Protein AF-X1GE96-F1 (afdb_monomer_lite)

Foldseek 3Di:
DCDWQVCVVVVLVCLVCVLVVLLVVLLVVVQVVVCVVPVNDGDDPCCCPPVSNSASVSSQVVVLVVCVVVVDADPPDRHQPDPQSVLVSNLSRVCRPPCSCLVVCVVVVPPPRDNSLLSCCVRPVVVCCVPPPDPVNVVVLQVVLVVQQVVPQVPDWDFGATSNRDTDTTSSSVSD

pLDDT: mean 88.82, std 7.85, range [54.81, 95.81]

Sequence (176 aa):
RKANYARKGIYFQAFTSLSTGLERIGKLCLILDYTLKNDGNYPDNDYLKNEIGHDLEILYQKALELKNEYQFHFKFLQDLNSGIYKKILNILSRFGKGDRYSNIDLIVNKRDYDDPIKIWYEEVDLYFYNNLVTKRKKDKIKADAQIIGELLEPHIHVRHTSEDEAGITDAENASL

Radius of gyration: 21.25 Å; chains: 1; bounding box: 53×39×59 Å

Organism: NCBI:txid412755

Structure (mmCIF, N/CA/C/O backbone):
data_AF-X1GE96-F1
#
_entry.id   AF-X1GE96-F1
#
loop_
_atom_site.group_PDB
_atom_site.id
_atom_site.type_symbol
_atom_site.label_atom_id
_atom_site.label_alt_id
_atom_site.label_comp_id
_atom_site.label_asym_id
_atom_site.label_entity_id
_atom_site.label_seq_id
_atom_site.pdbx_PDB_ins_code
_atom_site.Cartn_x
_atom_site.Cartn_y
_atom_site.Cartn_z
_atom_site.occupancy
_atom_site.B_iso_or_equiv
_atom_site.auth_seq_id
_atom_site.auth_comp_id
_atom_site.auth_asym_id
_atom_site.auth_atom_id
_atom_site.pdbx_PDB_model_num
ATOM 1 N N . ARG A 1 1 ? -12.184 6.476 10.168 1.00 69.12 1 ARG A N 1
ATOM 2 C CA . ARG A 1 1 ? -11.427 6.533 8.880 1.00 69.12 1 ARG A CA 1
ATOM 3 C C . ARG A 1 1 ? -12.416 6.345 7.718 1.00 69.12 1 ARG A C 1
ATOM 5 O O . ARG A 1 1 ? -13.574 6.081 8.003 1.00 69.12 1 ARG A O 1
ATOM 12 N N . LYS A 1 2 ? -12.036 6.549 6.440 1.00 82.81 2 LYS A N 1
ATOM 13 C CA . LYS A 1 2 ? -12.944 6.262 5.299 1.00 82.81 2 LYS A CA 1
ATOM 14 C C . LYS A 1 2 ? -12.990 4.766 4.968 1.00 82.81 2 LYS A C 1
ATOM 16 O O . LYS A 1 2 ? -14.083 4.242 4.800 1.00 82.81 2 LYS A O 1
ATOM 21 N N . ALA A 1 3 ? -11.825 4.122 4.889 1.00 87.62 3 ALA A N 1
ATOM 22 C CA . ALA A 1 3 ? -11.684 2.669 4.851 1.00 87.62 3 ALA A CA 1
ATOM 23 C C . ALA A 1 3 ? -11.652 2.124 6.289 1.00 87.62 3 ALA A C 1
ATOM 25 O O . ALA A 1 3 ? -11.052 2.768 7.156 1.00 87.62 3 ALA A O 1
ATOM 26 N N . ASN A 1 4 ? -12.356 1.018 6.519 1.00 90.00 4 ASN A N 1
ATOM 27 C CA . ASN A 1 4 ? -12.397 0.242 7.762 1.00 90.00 4 ASN A CA 1
ATOM 28 C C . ASN A 1 4 ? -13.019 -1.143 7.487 1.00 90.00 4 ASN A C 1
ATOM 30 O O . ASN A 1 4 ? -13.428 -1.423 6.352 1.00 90.00 4 ASN A O 1
ATOM 34 N N . TYR A 1 5 ? -13.148 -1.967 8.525 1.00 88.69 5 TYR A N 1
ATOM 35 C CA . TYR A 1 5 ? -13.716 -3.313 8.490 1.00 88.69 5 TYR A CA 1
ATOM 36 C C . TYR A 1 5 ? -15.109 -3.381 7.844 1.00 88.69 5 TYR A C 1
ATOM 38 O O . TYR A 1 5 ? -15.422 -4.344 7.148 1.00 88.69 5 TYR A O 1
ATOM 46 N N . ALA A 1 6 ? -15.938 -2.345 8.009 1.00 89.38 6 ALA A N 1
ATOM 47 C CA . ALA A 1 6 ? -17.282 -2.276 7.430 1.00 89.38 6 ALA A CA 1
ATOM 48 C C . ALA A 1 6 ? -17.271 -1.849 5.950 1.00 89.38 6 ALA A C 1
ATOM 50 O O . ALA A 1 6 ? -18.258 -2.002 5.232 1.00 89.38 6 ALA A O 1
ATOM 51 N N . ARG A 1 7 ? -16.157 -1.284 5.468 1.00 90.62 7 ARG A N 1
ATOM 52 C CA . ARG A 1 7 ? -16.005 -0.734 4.112 1.00 90.62 7 ARG A CA 1
ATOM 53 C C . ARG A 1 7 ? -14.774 -1.301 3.407 1.00 90.62 7 ARG A C 1
ATOM 55 O O . ARG A 1 7 ? -14.043 -0.556 2.747 1.00 90.62 7 ARG A O 1
ATOM 62 N N . LYS A 1 8 ? -14.589 -2.627 3.483 1.00 87.19 8 LYS A N 1
ATOM 63 C CA . LYS A 1 8 ? -13.487 -3.366 2.830 1.00 87.19 8 LYS A CA 1
ATOM 64 C C . LYS A 1 8 ? -13.296 -2.997 1.352 1.00 87.19 8 LYS A C 1
ATOM 66 O O . LYS A 1 8 ? -12.166 -2.854 0.896 1.00 87.19 8 LYS A O 1
ATOM 71 N N . GLY A 1 9 ? -14.379 -2.728 0.616 1.00 88.25 9 GLY A N 1
ATOM 72 C CA . GLY A 1 9 ? -14.323 -2.315 -0.795 1.00 88.25 9 GLY A CA 1
ATOM 73 C C . GLY A 1 9 ? -13.465 -1.070 -1.077 1.00 88.25 9 GLY A C 1
ATOM 74 O O . GLY A 1 9 ? -12.895 -0.961 -2.161 1.00 88.25 9 GLY A O 1
ATOM 75 N N . ILE A 1 10 ? -13.300 -0.160 -0.108 1.00 92.75 10 ILE A N 1
ATOM 76 C CA . ILE A 1 10 ? -12.428 1.015 -0.270 1.00 92.75 10 ILE A CA 1
ATOM 77 C C . ILE A 1 10 ? -10.951 0.611 -0.272 1.00 92.75 10 ILE A C 1
ATOM 79 O O . ILE A 1 10 ? -10.191 1.169 -1.063 1.00 92.75 10 ILE A O 1
ATOM 83 N N . TYR A 1 11 ? -10.546 -0.361 0.555 1.00 92.06 11 TYR A N 1
ATOM 84 C CA . TYR A 1 11 ? -9.183 -0.902 0.517 1.00 92.06 11 TYR A CA 1
ATOM 85 C C . TYR A 1 11 ? -8.897 -1.508 -0.857 1.00 92.06 11 TYR A C 1
ATOM 87 O O . TYR A 1 11 ? -7.946 -1.101 -1.516 1.00 92.06 11 TYR A O 1
ATOM 95 N N . PHE A 1 12 ? -9.783 -2.378 -1.349 1.00 90.19 12 PHE A N 1
ATOM 96 C CA . PHE A 1 12 ? -9.648 -2.989 -2.676 1.00 90.19 12 PHE A CA 1
ATOM 97 C C . PHE A 1 12 ? -9.566 -1.955 -3.803 1.00 90.19 12 PHE A C 1
ATOM 99 O O . PHE A 1 12 ? -8.711 -2.063 -4.685 1.00 90.19 12 PHE A O 1
ATOM 106 N N . GLN A 1 13 ? -10.418 -0.926 -3.774 1.00 92.50 13 GLN A N 1
ATOM 107 C CA . GLN A 1 13 ? -10.385 0.150 -4.763 1.00 92.50 13 GLN A CA 1
ATOM 108 C C . GLN A 1 13 ? -9.061 0.925 -4.716 1.00 92.50 13 GLN A C 1
ATOM 110 O O . GLN A 1 13 ? -8.492 1.236 -5.768 1.00 92.50 13 GLN A O 1
ATOM 115 N N . ALA A 1 14 ? -8.564 1.224 -3.513 1.00 94.19 14 ALA A N 1
ATOM 116 C CA . ALA A 1 14 ? -7.303 1.926 -3.318 1.00 94.19 14 ALA A CA 1
ATOM 117 C C . ALA A 1 14 ? -6.116 1.075 -3.782 1.00 94.19 14 ALA A C 1
ATOM 119 O O . ALA A 1 14 ? -5.324 1.548 -4.592 1.00 94.19 14 ALA A O 1
ATOM 120 N N . PHE A 1 15 ? -6.025 -0.187 -3.355 1.00 93.69 15 PHE A N 1
ATOM 121 C CA . PHE A 1 15 ? -4.956 -1.103 -3.757 1.00 93.69 15 PHE A CA 1
ATOM 122 C C . PHE A 1 15 ? -4.947 -1.327 -5.266 1.00 93.69 15 PHE A C 1
ATOM 124 O O . PHE A 1 15 ? -3.887 -1.261 -5.883 1.00 93.69 15 PHE A O 1
ATOM 131 N N . THR A 1 16 ? -6.116 -1.496 -5.890 1.00 91.38 16 THR A N 1
ATOM 132 C CA . THR A 1 16 ? -6.226 -1.650 -7.349 1.00 91.38 16 THR A CA 1
ATOM 133 C C . THR A 1 16 ? -5.718 -0.410 -8.075 1.00 91.38 16 THR A C 1
ATOM 135 O O . THR A 1 16 ? -4.883 -0.518 -8.976 1.00 91.38 16 THR A O 1
ATOM 138 N N . SER A 1 17 ? -6.197 0.768 -7.668 1.00 94.00 17 SER A N 1
ATOM 139 C CA . SER A 1 17 ? -5.816 2.044 -8.282 1.00 94.00 17 SER A CA 1
ATOM 140 C C . SER A 1 17 ? -4.324 2.334 -8.109 1.00 94.00 17 SER A C 1
ATOM 142 O O . SER A 1 17 ? -3.657 2.695 -9.076 1.00 94.00 17 SER A O 1
ATOM 144 N N . LEU A 1 18 ? -3.792 2.141 -6.898 1.00 95.06 18 LEU A N 1
ATOM 145 C CA . LEU A 1 18 ? -2.389 2.401 -6.580 1.00 95.06 18 LEU A CA 1
ATOM 146 C C . LEU A 1 18 ? -1.462 1.415 -7.283 1.00 95.06 18 LEU A C 1
ATOM 148 O O . LEU A 1 18 ? -0.535 1.852 -7.956 1.00 95.06 18 LEU A O 1
ATOM 152 N N . SER A 1 19 ? -1.733 0.112 -7.191 1.00 93.19 19 SER A N 1
ATOM 153 C CA . SER A 1 19 ? -0.870 -0.905 -7.802 1.00 93.19 19 SER A CA 1
ATOM 154 C C . SER A 1 19 ? -0.819 -0.733 -9.320 1.00 93.19 19 SER A C 1
ATOM 156 O O . SER A 1 19 ? 0.258 -0.669 -9.901 1.00 93.19 19 SER A O 1
ATOM 158 N N . THR A 1 20 ? -1.977 -0.534 -9.960 1.00 91.94 20 THR A N 1
ATOM 159 C CA . THR A 1 20 ? -2.051 -0.311 -11.415 1.00 91.94 20 THR A CA 1
ATOM 160 C C . THR A 1 20 ? -1.386 1.004 -11.823 1.00 91.94 20 THR A C 1
ATOM 162 O O . THR A 1 20 ? -0.699 1.066 -12.842 1.00 91.94 20 THR A O 1
ATOM 165 N N . GLY A 1 21 ? -1.603 2.075 -11.054 1.00 94.25 21 GLY A N 1
ATOM 166 C CA . GLY A 1 21 ? -1.024 3.386 -11.335 1.00 94.25 21 GLY A CA 1
ATOM 167 C C . GLY A 1 21 ? 0.500 3.371 -11.247 1.00 94.25 21 GLY A C 1
ATOM 168 O O . GLY A 1 21 ? 1.168 3.824 -12.175 1.00 94.25 21 GLY A O 1
ATOM 169 N N . LEU A 1 22 ? 1.043 2.801 -10.168 1.00 94.25 22 LEU A N 1
ATOM 170 C CA . LEU A 1 22 ? 2.485 2.656 -9.969 1.00 94.25 22 LEU A CA 1
ATOM 171 C C . LEU A 1 22 ? 3.114 1.762 -11.041 1.00 94.25 22 LEU A C 1
ATOM 173 O O . LEU A 1 22 ? 4.148 2.129 -11.595 1.00 94.25 22 LEU A O 1
ATOM 177 N N . GLU A 1 23 ? 2.461 0.650 -11.394 1.00 92.62 23 GLU A N 1
ATOM 178 C CA . GLU A 1 23 ? 2.931 -0.241 -12.460 1.00 92.62 23 GLU A CA 1
ATOM 179 C C . GLU A 1 23 ? 3.061 0.516 -13.786 1.00 92.62 23 GLU A C 1
ATOM 181 O O . GLU A 1 23 ? 4.106 0.480 -14.435 1.00 92.62 23 GLU A O 1
ATOM 186 N N . ARG A 1 24 ? 2.010 1.242 -14.184 1.00 92.81 24 ARG A N 1
ATOM 187 C CA . ARG A 1 24 ? 1.988 1.986 -15.450 1.00 92.81 24 ARG A CA 1
ATOM 188 C C . ARG A 1 24 ? 3.053 3.072 -15.496 1.00 92.81 24 ARG A C 1
ATOM 190 O O . ARG A 1 24 ? 3.711 3.213 -16.520 1.00 92.81 24 ARG A O 1
ATOM 197 N N . ILE A 1 25 ? 3.240 3.818 -14.408 1.00 93.81 25 ILE A N 1
ATOM 198 C CA . ILE A 1 25 ? 4.273 4.858 -14.345 1.00 93.81 25 ILE A CA 1
ATOM 199 C C . ILE A 1 25 ? 5.667 4.230 -14.454 1.00 93.81 25 ILE A C 1
ATOM 201 O O . ILE A 1 25 ? 6.464 4.686 -15.269 1.00 93.81 25 ILE A O 1
ATOM 205 N N . GLY A 1 26 ? 5.943 3.154 -13.707 1.00 92.31 26 GLY A N 1
ATOM 206 C CA . GLY A 1 26 ? 7.223 2.443 -13.786 1.00 92.31 26 GLY A CA 1
ATOM 207 C C . GLY A 1 26 ? 7.513 1.920 -15.195 1.00 92.31 26 GLY A C 1
ATOM 208 O O . GLY A 1 26 ? 8.602 2.133 -15.724 1.00 92.31 26 GLY A O 1
ATOM 209 N N . LYS A 1 27 ? 6.510 1.324 -15.850 1.00 92.44 27 LYS A N 1
ATOM 210 C CA . LYS A 1 27 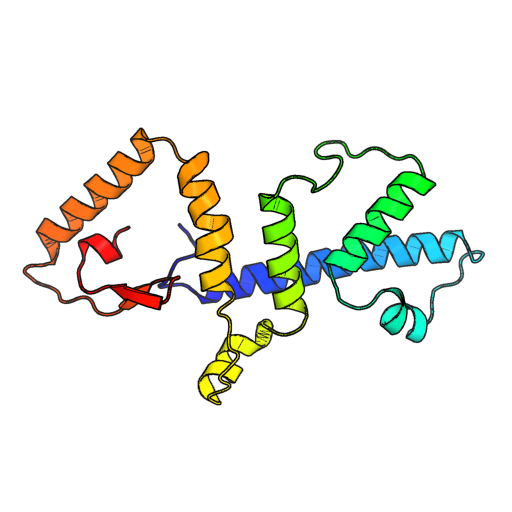? 6.606 0.880 -17.249 1.00 92.44 27 LYS A CA 1
ATOM 211 C C . LYS A 1 27 ? 6.922 2.022 -18.201 1.00 92.44 27 LYS A C 1
ATOM 213 O O . LYS A 1 27 ? 7.799 1.873 -19.042 1.00 92.44 27 LYS A O 1
ATOM 218 N N . LEU A 1 28 ? 6.239 3.157 -18.065 1.00 94.06 28 LEU A N 1
ATOM 219 C CA . LEU A 1 28 ? 6.492 4.323 -18.910 1.00 94.06 28 LEU A CA 1
ATOM 220 C C . LEU A 1 28 ? 7.927 4.831 -18.758 1.00 94.06 28 LEU A C 1
ATOM 222 O O . LEU A 1 28 ? 8.556 5.131 -19.766 1.00 94.06 28 LEU A O 1
ATOM 226 N N . CYS A 1 29 ? 8.470 4.874 -17.538 1.00 92.81 29 CYS A N 1
ATOM 227 C CA . CYS A 1 29 ? 9.869 5.247 -17.323 1.00 92.81 29 CYS A CA 1
ATOM 228 C C . CYS A 1 29 ? 10.839 4.311 -18.062 1.00 92.81 29 CYS A C 1
ATOM 230 O O . CYS A 1 29 ? 11.759 4.791 -18.717 1.00 92.81 29 CYS A O 1
ATOM 232 N N . LEU A 1 30 ? 10.609 2.997 -18.005 1.00 93.00 30 LEU A N 1
ATOM 233 C CA . LEU A 1 30 ? 11.472 2.006 -18.659 1.00 93.00 30 LEU A CA 1
ATOM 234 C C . LEU A 1 30 ? 11.323 2.001 -20.184 1.00 93.00 30 LEU A C 1
ATOM 236 O O . LEU A 1 30 ? 12.306 1.830 -20.895 1.00 93.00 30 LEU A O 1
ATOM 240 N N . ILE A 1 31 ? 10.112 2.230 -20.697 1.00 93.75 31 ILE A N 1
ATOM 241 C CA . ILE A 1 31 ? 9.877 2.398 -22.137 1.00 93.75 31 ILE A CA 1
ATOM 242 C C . ILE A 1 31 ? 10.617 3.636 -22.647 1.00 93.75 31 ILE A C 1
ATOM 244 O O . ILE A 1 31 ? 11.271 3.565 -23.681 1.00 93.75 31 ILE A O 1
ATOM 248 N N . LEU A 1 32 ? 10.542 4.756 -21.920 1.00 94.19 32 LEU A N 1
ATOM 249 C CA . LEU A 1 32 ? 11.248 5.982 -22.295 1.00 94.19 32 LEU A CA 1
ATOM 250 C C . LEU A 1 32 ? 12.765 5.771 -22.321 1.00 94.19 32 LEU A C 1
ATOM 252 O O . LEU A 1 32 ? 13.404 6.164 -23.293 1.00 94.19 32 LEU A O 1
ATOM 256 N N . ASP A 1 33 ? 13.325 5.119 -21.301 1.00 94.00 33 ASP A N 1
ATOM 257 C CA . ASP A 1 33 ? 14.744 4.745 -21.271 1.00 94.00 33 ASP A CA 1
ATOM 258 C C . ASP A 1 33 ? 15.136 3.866 -22.469 1.00 94.00 33 ASP A C 1
ATOM 260 O O . ASP A 1 33 ? 16.083 4.181 -23.193 1.00 94.00 33 ASP A O 1
ATOM 264 N N . TYR A 1 34 ? 14.359 2.813 -22.743 1.00 93.94 34 TYR A N 1
ATOM 265 C CA . TYR A 1 34 ? 14.589 1.937 -23.891 1.00 93.94 34 TYR A CA 1
ATOM 266 C C . TYR A 1 34 ? 14.607 2.732 -25.199 1.00 93.94 34 TYR A C 1
ATOM 268 O O . TYR A 1 34 ? 15.515 2.581 -26.012 1.00 93.94 34 TYR A O 1
ATOM 276 N N . THR A 1 35 ? 13.630 3.611 -25.399 1.00 95.06 35 THR A N 1
ATOM 277 C CA . THR A 1 35 ? 13.510 4.416 -26.615 1.00 95.06 35 THR A CA 1
ATOM 278 C C . THR A 1 35 ? 14.673 5.390 -26.788 1.00 95.06 35 THR A C 1
ATOM 280 O O . THR A 1 35 ? 15.152 5.558 -27.909 1.00 95.06 35 THR A O 1
ATOM 283 N N . LEU A 1 36 ? 15.186 5.979 -25.704 1.00 94.38 36 LEU A N 1
ATOM 284 C CA . LEU A 1 36 ? 16.394 6.809 -25.749 1.00 94.38 36 LEU A CA 1
ATOM 285 C C . LEU A 1 36 ? 17.638 6.007 -26.158 1.00 94.38 36 LEU A C 1
ATOM 287 O O . LEU A 1 36 ? 18.493 6.535 -26.864 1.00 94.38 36 LEU A O 1
ATOM 291 N N . LYS A 1 37 ? 17.731 4.741 -25.740 1.00 93.19 37 LYS A N 1
ATOM 292 C CA . LYS A 1 37 ? 18.870 3.850 -26.021 1.00 93.19 37 LYS A CA 1
ATOM 293 C C . LYS A 1 37 ? 18.809 3.158 -27.386 1.00 93.19 37 LYS A C 1
ATOM 295 O O . LYS A 1 37 ? 19.824 2.639 -27.835 1.00 93.19 37 LYS A O 1
ATOM 300 N N . ASN A 1 38 ? 17.646 3.142 -28.038 1.00 95.19 38 ASN A N 1
ATOM 301 C CA . ASN A 1 38 ? 17.402 2.399 -29.280 1.00 95.19 38 ASN A CA 1
ATOM 302 C C . ASN A 1 38 ? 16.942 3.314 -30.428 1.00 95.19 38 ASN A C 1
ATOM 304 O O . ASN A 1 38 ? 16.043 2.953 -31.190 1.00 95.19 38 ASN A O 1
ATOM 308 N N . ASP A 1 39 ? 17.528 4.510 -30.539 1.00 94.75 39 ASP A N 1
ATOM 309 C CA . ASP A 1 39 ? 17.294 5.463 -31.637 1.00 94.75 39 ASP A CA 1
ATOM 310 C C . ASP A 1 39 ? 15.812 5.809 -31.874 1.00 94.75 39 ASP A C 1
ATOM 312 O O . ASP A 1 39 ? 15.355 5.974 -33.006 1.00 94.75 39 ASP A O 1
ATOM 316 N N . GLY A 1 40 ? 15.025 5.909 -30.801 1.00 93.19 40 GLY A N 1
ATOM 317 C CA . GLY A 1 40 ? 13.605 6.245 -30.893 1.00 93.19 40 GLY A CA 1
ATOM 318 C C . GLY A 1 40 ? 12.678 5.055 -31.157 1.00 93.19 40 GLY A C 1
ATOM 319 O O . GLY A 1 40 ? 11.465 5.251 -31.252 1.00 93.19 40 GLY A O 1
ATOM 320 N N . ASN A 1 41 ? 13.201 3.829 -31.240 1.00 94.81 41 ASN A N 1
ATOM 321 C CA . ASN A 1 41 ? 12.371 2.634 -31.378 1.00 94.81 41 ASN A CA 1
ATOM 322 C C . ASN A 1 41 ? 11.704 2.252 -30.049 1.00 94.81 41 ASN A C 1
ATOM 324 O O . ASN A 1 41 ? 12.271 2.398 -28.963 1.00 94.81 41 ASN A O 1
ATOM 328 N N . TYR A 1 42 ? 10.478 1.742 -30.136 1.00 93.38 42 TYR A N 1
ATOM 329 C CA . TYR A 1 42 ? 9.739 1.253 -28.974 1.00 93.38 42 TYR A CA 1
ATOM 330 C C . TYR A 1 42 ? 10.082 -0.211 -28.684 1.00 93.38 42 TYR A C 1
ATOM 332 O O . TYR A 1 42 ? 10.349 -0.963 -29.625 1.00 93.38 42 TYR A O 1
ATOM 340 N N . PRO A 1 43 ? 10.043 -0.634 -27.408 1.00 92.12 43 PRO A N 1
ATOM 341 C CA . PRO A 1 43 ? 10.185 -2.040 -27.067 1.00 92.12 43 PRO A CA 1
ATOM 342 C C . PRO A 1 43 ? 8.994 -2.848 -27.589 1.00 92.12 43 PRO A C 1
ATOM 344 O O . PRO A 1 43 ? 7.869 -2.346 -27.679 1.00 92.12 43 PRO A O 1
ATOM 347 N N . ASP A 1 44 ? 9.236 -4.118 -27.894 1.00 90.25 44 ASP A N 1
ATOM 348 C CA . ASP A 1 44 ? 8.181 -5.052 -28.261 1.00 90.25 44 ASP A CA 1
ATOM 349 C C . ASP A 1 44 ? 7.416 -5.582 -27.030 1.00 90.25 44 ASP A C 1
ATOM 351 O O . ASP A 1 44 ? 7.729 -5.304 -25.865 1.00 90.25 44 ASP A O 1
ATOM 355 N N . ASN A 1 45 ? 6.359 -6.35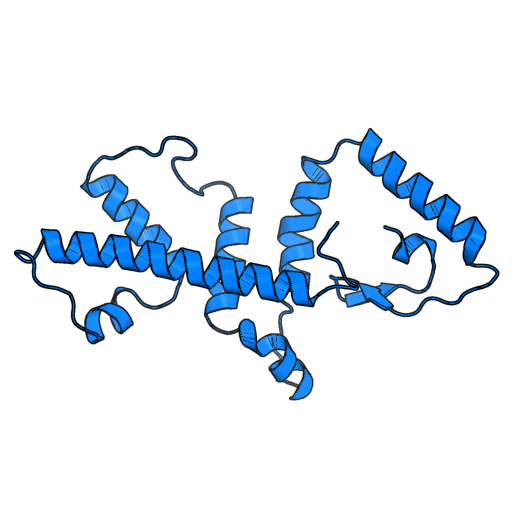3 -27.293 1.00 85.81 45 ASN A N 1
ATOM 356 C CA . ASN A 1 45 ? 5.546 -6.949 -26.234 1.00 85.81 45 ASN A CA 1
ATOM 357 C C . ASN A 1 45 ? 6.321 -7.970 -25.391 1.00 85.81 45 ASN A C 1
ATOM 359 O O . ASN A 1 45 ? 5.997 -8.143 -24.214 1.00 85.81 45 ASN A O 1
ATOM 363 N N . ASP A 1 46 ? 7.327 -8.631 -25.964 1.00 86.81 46 ASP A N 1
ATOM 364 C CA . ASP A 1 46 ? 8.121 -9.627 -25.251 1.00 86.81 46 ASP A CA 1
ATOM 365 C C . ASP A 1 46 ? 9.018 -8.949 -24.212 1.00 86.81 46 ASP A C 1
ATOM 367 O O . ASP A 1 46 ? 9.057 -9.390 -23.062 1.00 86.81 46 ASP A O 1
ATOM 371 N N . TYR A 1 47 ? 9.626 -7.812 -24.549 1.00 83.62 47 TYR A N 1
ATOM 372 C CA . TYR A 1 47 ? 10.352 -6.967 -23.605 1.00 83.62 47 TYR A CA 1
ATOM 373 C C . TYR A 1 47 ? 9.433 -6.456 -22.485 1.00 83.62 47 TYR A C 1
ATOM 375 O O . TYR A 1 47 ? 9.744 -6.580 -21.298 1.00 83.62 47 TYR A O 1
ATOM 383 N N . LEU A 1 48 ? 8.243 -5.947 -22.826 1.00 83.12 48 LEU A N 1
ATOM 384 C CA . LEU A 1 48 ? 7.280 -5.462 -21.827 1.00 83.12 48 LEU A CA 1
ATOM 385 C C . LEU A 1 48 ? 6.842 -6.556 -20.844 1.00 83.12 48 LEU A C 1
ATOM 387 O O . LEU A 1 48 ? 6.629 -6.283 -19.659 1.00 83.12 48 LEU A O 1
ATOM 391 N N . LYS A 1 49 ? 6.689 -7.790 -21.323 1.00 81.56 49 LYS A N 1
ATOM 392 C CA . LYS A 1 49 ? 6.201 -8.909 -20.518 1.00 81.56 49 LYS A CA 1
ATOM 393 C C . LYS A 1 49 ? 7.303 -9.571 -19.697 1.00 81.56 49 LYS A C 1
ATOM 395 O O . LYS A 1 49 ? 7.076 -9.849 -18.521 1.00 81.56 49 LYS A O 1
ATOM 400 N N . ASN A 1 50 ? 8.456 -9.828 -20.306 1.00 79.31 50 ASN A N 1
ATOM 401 C CA . ASN A 1 50 ? 9.509 -10.648 -19.710 1.00 79.31 50 ASN A CA 1
ATOM 402 C C . ASN A 1 50 ? 10.537 -9.801 -18.953 1.00 79.31 50 ASN A C 1
ATOM 404 O O . ASN A 1 50 ? 10.935 -10.175 -17.855 1.00 79.31 50 ASN A O 1
ATOM 408 N N . GLU A 1 51 ? 10.918 -8.644 -19.499 1.00 73.69 51 GLU A N 1
ATOM 409 C CA . GLU A 1 51 ? 11.944 -7.788 -18.895 1.00 73.69 51 GLU A CA 1
ATOM 410 C C . GLU A 1 51 ? 11.356 -6.789 -17.902 1.00 73.69 51 GLU A C 1
ATOM 412 O O . GLU A 1 51 ? 11.989 -6.461 -16.897 1.00 73.69 51 GLU A O 1
ATOM 417 N N . ILE A 1 52 ? 10.156 -6.271 -18.176 1.00 77.25 52 ILE A N 1
ATOM 418 C CA . ILE A 1 52 ? 9.516 -5.273 -17.313 1.00 77.25 52 ILE A CA 1
ATOM 419 C C . ILE A 1 52 ? 8.506 -5.920 -16.350 1.00 77.25 52 ILE A C 1
ATOM 421 O O . ILE A 1 52 ? 8.504 -5.612 -15.158 1.00 77.25 52 ILE A O 1
ATOM 425 N N . GLY A 1 53 ? 7.670 -6.840 -16.840 1.00 80.19 53 GLY A N 1
ATOM 426 C CA . GLY A 1 53 ? 6.743 -7.616 -16.011 1.00 80.19 53 GLY A CA 1
ATOM 427 C C . GLY A 1 53 ? 5.665 -6.774 -15.313 1.00 80.19 53 GLY A C 1
ATOM 428 O O . GLY A 1 53 ? 5.311 -5.686 -15.760 1.00 80.19 53 GLY A O 1
ATOM 429 N N . HIS A 1 54 ? 5.088 -7.299 -14.228 1.00 78.25 54 HIS A N 1
ATOM 430 C CA . HIS A 1 54 ? 4.039 -6.635 -13.424 1.00 78.25 54 HIS A CA 1
ATOM 431 C C . HIS A 1 54 ? 4.440 -6.437 -11.955 1.00 78.25 54 HIS A C 1
ATOM 433 O O . HIS A 1 54 ? 3.623 -6.063 -11.118 1.00 78.25 54 HIS A O 1
ATOM 439 N N . ASP A 1 55 ? 5.689 -6.739 -11.614 1.00 87.69 55 ASP A N 1
ATOM 440 C CA . ASP A 1 55 ? 6.163 -6.694 -10.239 1.00 87.69 55 ASP A CA 1
ATOM 441 C C . ASP A 1 55 ? 6.612 -5.280 -9.870 1.00 87.69 55 ASP A C 1
ATOM 443 O O . ASP A 1 55 ? 7.607 -4.777 -10.394 1.00 87.69 55 ASP A O 1
ATOM 447 N N . LEU A 1 56 ? 5.894 -4.646 -8.940 1.00 91.94 56 LEU A N 1
ATOM 448 C CA . LEU A 1 56 ? 6.224 -3.295 -8.491 1.00 91.94 56 LEU A CA 1
ATOM 449 C C . LEU A 1 56 ? 7.593 -3.212 -7.810 1.00 91.94 56 LEU A C 1
ATOM 451 O O . LEU A 1 56 ? 8.233 -2.166 -7.884 1.00 91.94 56 LEU A O 1
ATOM 455 N N . GLU A 1 57 ? 8.059 -4.284 -7.164 1.00 91.38 57 GLU A N 1
ATOM 456 C CA . GLU A 1 57 ? 9.380 -4.299 -6.531 1.00 91.38 57 GLU A CA 1
ATOM 457 C C . GLU A 1 57 ? 10.483 -4.290 -7.589 1.00 91.38 57 GLU A C 1
ATOM 459 O O . GLU A 1 57 ? 11.422 -3.502 -7.486 1.00 91.38 57 GLU A O 1
ATOM 464 N N . ILE A 1 58 ? 10.329 -5.084 -8.654 1.00 90.25 58 ILE A N 1
ATOM 465 C CA . ILE A 1 58 ? 11.260 -5.091 -9.793 1.00 90.25 58 ILE A CA 1
ATOM 466 C C . ILE A 1 58 ? 11.242 -3.734 -10.498 1.00 90.25 58 ILE A C 1
ATOM 468 O O . ILE A 1 58 ? 12.299 -3.156 -10.744 1.00 90.25 58 ILE A O 1
ATOM 472 N N . LEU A 1 59 ? 10.053 -3.190 -10.778 1.00 92.06 59 LEU A N 1
ATOM 473 C CA . LEU A 1 59 ? 9.905 -1.870 -11.397 1.00 92.06 59 LEU A CA 1
ATOM 474 C C . LEU A 1 59 ? 10.587 -0.774 -10.577 1.00 92.06 59 LEU A C 1
ATOM 476 O O . LEU A 1 59 ? 11.240 0.104 -11.139 1.00 92.06 59 LEU A O 1
ATOM 480 N N . TYR A 1 60 ? 10.458 -0.831 -9.253 1.00 92.50 60 TYR A N 1
ATOM 481 C CA . TYR A 1 60 ? 11.118 0.109 -8.361 1.00 92.50 60 TYR A CA 1
ATOM 482 C C . TYR A 1 60 ? 12.647 -0.028 -8.406 1.00 92.50 60 TYR A C 1
ATOM 484 O O . TYR A 1 60 ? 13.335 0.990 -8.483 1.00 92.50 60 TYR A O 1
ATOM 492 N N . GLN A 1 61 ? 13.187 -1.251 -8.420 1.00 91.50 61 GLN A N 1
ATOM 493 C CA . GLN A 1 61 ? 14.636 -1.450 -8.534 1.00 91.50 61 GLN A CA 1
ATOM 494 C C . GLN A 1 61 ? 15.184 -0.923 -9.859 1.00 91.50 61 GLN A C 1
ATOM 496 O O . GLN A 1 61 ? 16.140 -0.150 -9.856 1.00 91.50 61 GLN A O 1
ATOM 501 N N . LYS A 1 62 ? 14.517 -1.222 -10.978 1.00 91.19 62 LYS A N 1
ATOM 502 C CA . LYS A 1 62 ? 14.905 -0.667 -12.280 1.00 91.19 62 LYS A CA 1
ATOM 503 C C . LYS A 1 62 ? 14.811 0.861 -12.298 1.00 91.19 62 LYS A C 1
ATOM 505 O O . LYS A 1 62 ? 15.672 1.531 -12.853 1.00 91.19 62 LYS A O 1
ATOM 510 N N . ALA A 1 63 ? 13.816 1.447 -11.632 1.00 90.50 63 ALA A N 1
ATOM 511 C CA . ALA A 1 63 ? 13.735 2.901 -11.495 1.00 90.50 63 ALA A CA 1
ATOM 512 C C . ALA A 1 63 ? 14.914 3.494 -10.695 1.00 90.50 63 ALA A C 1
ATOM 514 O O . ALA A 1 63 ? 15.367 4.594 -11.014 1.00 90.50 63 ALA A O 1
ATOM 515 N N . LEU A 1 64 ? 15.436 2.788 -9.683 1.00 91.56 64 LEU A N 1
ATOM 516 C CA . LEU A 1 64 ? 16.661 3.194 -8.982 1.00 91.56 64 LEU A CA 1
ATOM 517 C C . LEU A 1 64 ? 17.909 3.061 -9.861 1.00 91.56 64 LEU A C 1
ATOM 519 O O . LEU A 1 64 ? 18.789 3.917 -9.789 1.00 91.56 64 LEU A O 1
ATOM 523 N N . GLU A 1 65 ? 17.985 2.031 -10.700 1.00 92.38 65 GLU A N 1
ATOM 524 C CA . GLU A 1 65 ? 19.061 1.883 -11.688 1.00 92.38 65 GLU A CA 1
ATOM 525 C C . GLU A 1 65 ? 19.065 3.067 -12.660 1.00 92.38 65 GLU A C 1
ATOM 527 O O . GLU A 1 65 ? 20.093 3.727 -12.796 1.00 92.38 65 GLU A O 1
ATOM 532 N N . LEU A 1 66 ? 17.903 3.424 -13.222 1.00 92.25 66 LEU A N 1
ATOM 533 C CA . LEU A 1 66 ? 17.754 4.607 -14.079 1.00 92.25 66 LEU A CA 1
ATOM 534 C C . LEU A 1 66 ? 18.138 5.899 -13.357 1.00 92.25 66 LEU A C 1
ATOM 536 O O . LEU A 1 66 ? 18.816 6.758 -13.919 1.00 92.25 66 LEU A O 1
ATOM 540 N N . LYS A 1 67 ? 17.716 6.048 -12.098 1.00 92.06 67 LYS A N 1
ATOM 541 C CA . LYS A 1 67 ? 18.088 7.195 -11.264 1.00 92.06 67 LYS A CA 1
ATOM 542 C C . LYS A 1 67 ? 19.604 7.340 -11.168 1.00 92.06 67 LYS A C 1
ATOM 544 O O . LYS A 1 67 ? 20.123 8.447 -11.313 1.00 92.06 67 LYS A O 1
ATOM 549 N N . ASN A 1 68 ? 20.299 6.233 -10.927 1.00 92.62 68 ASN A N 1
ATOM 550 C CA . ASN A 1 68 ? 21.751 6.215 -10.829 1.00 92.62 68 ASN A CA 1
ATOM 551 C C . ASN A 1 68 ? 22.408 6.447 -12.195 1.00 92.62 68 ASN A C 1
ATOM 553 O O . ASN A 1 68 ? 23.366 7.202 -12.278 1.00 92.62 68 ASN A O 1
ATOM 557 N N . GLU A 1 69 ? 21.895 5.862 -13.273 1.00 94.12 69 GLU A N 1
ATOM 558 C CA . GLU A 1 69 ? 22.436 6.044 -14.623 1.00 94.12 69 GLU A CA 1
ATOM 559 C C . GLU A 1 69 ? 22.368 7.510 -15.072 1.00 94.12 69 GLU A C 1
ATOM 561 O O . GLU A 1 69 ? 23.371 8.095 -15.478 1.00 94.12 69 GLU A O 1
ATOM 566 N N . TYR A 1 70 ? 21.202 8.137 -14.918 1.00 93.25 70 TYR A N 1
ATOM 567 C CA . TYR A 1 70 ? 20.960 9.518 -15.335 1.00 93.25 70 TYR A CA 1
ATOM 568 C C . TYR A 1 70 ? 21.311 10.564 -14.267 1.00 93.25 70 TYR A C 1
ATOM 570 O O . TYR A 1 70 ? 21.110 11.759 -14.489 1.00 93.25 70 TYR A O 1
ATOM 578 N N . GLN A 1 71 ? 21.825 10.136 -13.109 1.00 92.06 71 GLN A N 1
ATOM 579 C CA . GLN A 1 71 ? 22.304 11.001 -12.023 1.00 92.06 71 GLN A CA 1
ATOM 580 C C . GLN A 1 71 ? 21.273 12.048 -11.547 1.00 92.06 71 GLN A C 1
ATOM 582 O O . GLN A 1 71 ? 21.632 13.142 -11.095 1.00 92.06 71 GLN A O 1
ATOM 587 N N . PHE A 1 72 ? 19.972 11.740 -11.620 1.00 87.12 72 PHE A N 1
ATOM 588 C CA . PHE A 1 72 ? 18.929 12.665 -11.170 1.00 87.12 72 PHE A CA 1
ATOM 589 C C . PHE A 1 72 ? 18.538 12.432 -9.707 1.00 87.12 72 PHE A C 1
ATOM 591 O O . PHE A 1 72 ? 18.543 11.320 -9.181 1.00 87.12 72 PHE A O 1
ATOM 598 N N . HIS A 1 73 ? 18.161 13.518 -9.035 1.00 87.44 73 HIS A N 1
ATOM 599 C CA . HIS A 1 73 ? 17.792 13.513 -7.624 1.00 87.44 73 HIS A CA 1
ATOM 600 C C . HIS A 1 73 ? 16.296 13.771 -7.467 1.00 87.44 73 HIS A C 1
ATOM 602 O O . HIS A 1 73 ? 15.735 14.679 -8.086 1.00 87.44 73 HIS A O 1
ATOM 608 N N . PHE A 1 74 ? 15.641 13.000 -6.601 1.00 85.56 74 PHE A N 1
ATOM 609 C CA . PHE A 1 74 ? 14.247 13.265 -6.256 1.00 85.56 74 PHE A CA 1
ATOM 610 C C . PHE A 1 74 ? 14.146 14.486 -5.335 1.00 85.56 74 PHE A C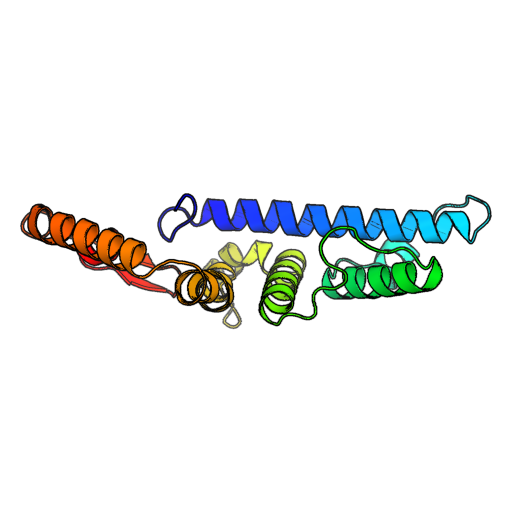 1
ATOM 612 O O . PHE A 1 74 ? 15.070 14.794 -4.590 1.00 85.56 74 PHE A O 1
ATOM 619 N N . LYS A 1 75 ? 13.016 15.198 -5.355 1.00 85.19 75 LYS A N 1
ATOM 620 C CA . LYS A 1 75 ? 12.835 16.394 -4.508 1.00 85.19 75 LYS A CA 1
ATOM 621 C C . LYS A 1 75 ? 12.491 16.075 -3.053 1.00 85.19 75 LYS A C 1
ATOM 623 O O . LYS A 1 75 ? 12.797 16.870 -2.175 1.00 85.19 75 LYS A O 1
ATOM 628 N N . PHE A 1 76 ? 11.821 14.949 -2.814 1.00 83.50 76 PHE A N 1
ATOM 629 C CA . PHE A 1 76 ? 11.253 14.617 -1.506 1.00 83.50 76 PHE A CA 1
ATOM 630 C C . PHE A 1 76 ? 11.991 13.458 -0.847 1.00 83.50 76 PHE A C 1
ATOM 632 O O . PHE A 1 76 ? 12.661 13.637 0.162 1.00 83.50 76 PHE A O 1
ATOM 639 N N . LEU A 1 77 ? 11.873 12.270 -1.433 1.00 86.12 77 LEU A N 1
ATOM 640 C CA . LEU A 1 77 ? 12.433 11.043 -0.894 1.00 86.12 77 LEU A CA 1
ATOM 641 C C . LEU A 1 77 ? 13.358 10.427 -1.943 1.00 86.12 77 LEU A C 1
ATOM 643 O O . LEU A 1 77 ? 12.947 10.247 -3.086 1.00 86.12 77 LEU A O 1
ATOM 647 N N . GLN A 1 78 ? 14.608 10.149 -1.564 1.00 86.88 78 GLN A N 1
ATOM 648 C CA . GLN A 1 78 ? 15.606 9.617 -2.496 1.00 86.88 78 GLN A CA 1
ATOM 649 C C . GLN A 1 78 ? 15.416 8.129 -2.791 1.00 86.88 78 GLN A C 1
ATOM 651 O O . GLN A 1 78 ? 15.766 7.691 -3.887 1.00 86.88 78 GLN A O 1
ATOM 656 N N . ASP A 1 79 ? 14.886 7.382 -1.829 1.00 85.50 79 ASP A N 1
ATOM 657 C CA . ASP A 1 79 ? 14.658 5.946 -1.899 1.00 85.50 79 ASP A CA 1
ATOM 658 C C . ASP A 1 79 ? 13.628 5.507 -0.840 1.00 85.50 79 ASP A C 1
ATOM 660 O O . ASP A 1 79 ? 13.292 6.232 0.095 1.00 85.50 79 ASP A O 1
ATOM 664 N N . LEU A 1 80 ? 13.125 4.288 -0.976 1.00 87.31 80 LEU A N 1
ATOM 665 C CA . LEU A 1 80 ? 12.185 3.647 -0.066 1.00 87.31 80 LEU A CA 1
ATOM 666 C C . LEU A 1 80 ? 12.904 2.798 0.995 1.00 87.31 80 LEU A C 1
ATOM 668 O O . LEU A 1 80 ? 12.411 1.735 1.361 1.00 87.31 80 LEU A O 1
ATOM 672 N N . ASN A 1 81 ? 14.073 3.211 1.504 1.00 84.12 81 ASN A N 1
ATOM 673 C CA . ASN A 1 81 ? 14.844 2.359 2.420 1.00 84.12 81 ASN A CA 1
ATOM 674 C C . ASN A 1 81 ? 14.168 2.092 3.771 1.00 84.12 81 ASN A C 1
ATOM 676 O O . ASN A 1 81 ? 14.457 1.068 4.396 1.00 84.12 81 ASN A O 1
ATOM 680 N N . SER A 1 82 ? 13.251 2.964 4.202 1.00 87.06 82 SER A N 1
ATOM 681 C CA . SER A 1 82 ? 12.478 2.758 5.429 1.00 87.06 82 SER A CA 1
ATOM 682 C C . SER A 1 82 ? 11.619 1.494 5.353 1.00 87.06 82 SER A C 1
ATOM 684 O O . SER A 1 82 ? 10.934 1.250 4.357 1.00 87.06 82 SER A O 1
ATOM 686 N N . GLY A 1 83 ? 11.604 0.716 6.440 1.00 90.06 83 GLY A N 1
ATOM 687 C CA . GLY A 1 83 ? 10.889 -0.561 6.508 1.00 90.06 83 GLY A CA 1
ATOM 688 C C . GLY A 1 83 ? 9.399 -0.448 6.172 1.00 90.06 83 GLY A C 1
ATOM 689 O O . GLY A 1 83 ? 8.867 -1.313 5.485 1.00 90.06 83 GLY A O 1
ATOM 690 N N . ILE A 1 84 ? 8.738 0.645 6.570 1.00 93.81 84 ILE A N 1
ATOM 691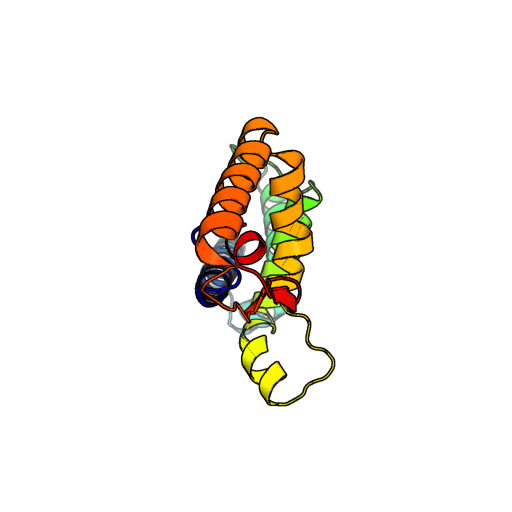 C CA . ILE A 1 84 ? 7.314 0.862 6.268 1.00 93.81 84 ILE A CA 1
ATOM 692 C C . ILE A 1 84 ? 7.050 1.014 4.765 1.00 93.81 84 ILE A C 1
ATOM 694 O O . ILE A 1 84 ? 6.082 0.462 4.251 1.00 93.81 84 ILE A O 1
ATOM 698 N N . TYR A 1 85 ? 7.924 1.708 4.032 1.00 92.75 85 TYR A N 1
ATOM 699 C CA . TYR A 1 85 ? 7.736 1.906 2.594 1.00 92.75 85 TYR A CA 1
ATOM 700 C C . TYR A 1 85 ? 7.969 0.616 1.812 1.00 92.75 85 TYR A C 1
ATOM 702 O O . TYR A 1 85 ? 7.225 0.339 0.874 1.00 92.75 85 TYR A O 1
ATOM 710 N N . LYS A 1 86 ? 8.933 -0.210 2.240 1.00 92.44 86 LYS A N 1
ATOM 711 C CA . LYS A 1 86 ? 9.142 -1.554 1.679 1.00 92.44 86 LYS A CA 1
ATOM 712 C C . LYS A 1 86 ? 7.929 -2.454 1.901 1.00 92.44 86 LYS A C 1
ATOM 714 O O . LYS A 1 86 ? 7.496 -3.112 0.964 1.00 92.44 86 LYS A O 1
ATOM 719 N N . LYS A 1 87 ? 7.340 -2.429 3.102 1.00 94.38 87 LYS A N 1
ATOM 720 C CA . LYS A 1 87 ? 6.109 -3.176 3.412 1.00 94.38 87 LYS A CA 1
ATOM 721 C C . LYS A 1 87 ? 4.944 -2.741 2.524 1.00 94.38 87 LYS A C 1
ATOM 723 O O . LYS A 1 87 ? 4.305 -3.585 1.907 1.00 94.38 87 LYS A O 1
ATOM 728 N N . ILE A 1 88 ? 4.717 -1.432 2.386 1.00 95.19 88 ILE A N 1
ATOM 729 C CA . ILE A 1 88 ? 3.674 -0.892 1.498 1.00 95.19 88 ILE A CA 1
ATOM 730 C C . ILE A 1 88 ? 3.901 -1.344 0.048 1.00 95.19 88 ILE A C 1
ATOM 732 O O . ILE A 1 88 ? 2.963 -1.807 -0.598 1.00 95.19 88 ILE A O 1
ATOM 736 N N . LEU A 1 89 ? 5.134 -1.231 -0.460 1.00 94.50 89 LEU A N 1
ATOM 737 C CA . LEU A 1 89 ? 5.474 -1.645 -1.822 1.00 94.50 89 LEU A CA 1
ATOM 738 C C . LEU A 1 89 ? 5.220 -3.142 -2.038 1.00 94.50 89 LEU A C 1
ATOM 740 O O . LEU A 1 89 ? 4.616 -3.512 -3.043 1.00 94.50 89 LEU A O 1
ATOM 744 N N . ASN A 1 90 ? 5.628 -3.982 -1.086 1.00 92.75 90 ASN A N 1
ATOM 745 C CA . ASN A 1 90 ? 5.424 -5.425 -1.149 1.00 92.75 90 ASN A CA 1
ATOM 746 C C . ASN A 1 90 ? 3.935 -5.795 -1.165 1.00 92.75 90 ASN A C 1
ATOM 748 O O . ASN A 1 90 ? 3.516 -6.563 -2.028 1.00 92.75 90 ASN A O 1
ATOM 752 N N . ILE A 1 91 ? 3.121 -5.205 -0.282 1.00 93.25 91 ILE A N 1
ATOM 753 C CA . ILE A 1 91 ? 1.674 -5.470 -0.237 1.00 93.25 91 ILE A CA 1
ATOM 754 C C . ILE A 1 91 ? 1.015 -5.086 -1.567 1.00 93.25 91 ILE A C 1
ATOM 756 O O . ILE A 1 91 ? 0.250 -5.869 -2.125 1.00 93.25 91 ILE A O 1
ATOM 760 N N . LEU A 1 92 ? 1.345 -3.915 -2.122 1.00 93.88 92 LEU A N 1
ATOM 761 C CA . LEU A 1 92 ? 0.821 -3.492 -3.425 1.00 93.88 92 LEU A CA 1
ATOM 762 C C . LEU A 1 92 ? 1.320 -4.393 -4.570 1.00 93.88 92 LEU A C 1
ATOM 764 O O . LEU A 1 92 ? 0.553 -4.704 -5.481 1.00 93.88 92 LEU A O 1
ATOM 768 N N . SER A 1 93 ? 2.577 -4.852 -4.524 1.00 91.69 93 SER A N 1
ATOM 769 C CA . SER A 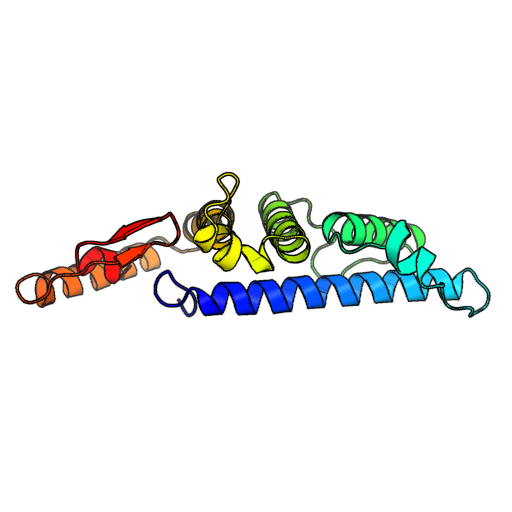1 93 ? 3.126 -5.773 -5.530 1.00 91.69 93 SER A CA 1
ATOM 770 C C . SER A 1 93 ? 2.402 -7.122 -5.506 1.00 91.69 93 SER A C 1
ATOM 772 O O . SER A 1 93 ? 1.925 -7.594 -6.541 1.00 91.69 93 SER A O 1
ATOM 774 N N . ARG A 1 94 ? 2.248 -7.720 -4.317 1.00 89.25 94 ARG A N 1
ATOM 775 C CA . ARG A 1 94 ? 1.491 -8.966 -4.112 1.00 89.25 94 ARG A CA 1
ATOM 776 C C . ARG A 1 94 ? 0.047 -8.828 -4.591 1.00 89.25 94 ARG A C 1
ATOM 778 O O . ARG A 1 94 ? -0.426 -9.650 -5.381 1.00 89.25 94 ARG A O 1
ATOM 785 N N . PHE A 1 95 ? -0.599 -7.721 -4.223 1.00 88.19 95 PHE A N 1
ATOM 786 C CA . PHE A 1 95 ? -1.956 -7.417 -4.652 1.00 88.19 95 PHE A CA 1
ATOM 787 C C . PHE A 1 95 ? -2.078 -7.354 -6.178 1.00 88.19 95 PHE A C 1
ATOM 789 O O . PHE A 1 95 ? -2.951 -8.001 -6.756 1.00 88.19 95 PHE A O 1
ATOM 796 N N . GLY A 1 96 ? -1.172 -6.641 -6.854 1.00 82.31 96 GLY A N 1
ATOM 797 C CA . GLY A 1 96 ? -1.133 -6.568 -8.316 1.00 82.31 96 GLY A CA 1
ATOM 798 C C . GLY A 1 96 ? -0.996 -7.936 -8.998 1.00 82.31 96 GLY A C 1
ATOM 799 O O . GLY A 1 96 ? -1.673 -8.193 -10.001 1.00 82.31 96 GLY A O 1
ATOM 800 N N . LYS A 1 97 ? -0.186 -8.839 -8.432 1.00 80.31 97 LYS A N 1
ATOM 801 C CA . LYS A 1 97 ? 0.101 -10.168 -8.999 1.00 80.31 97 LYS A CA 1
ATOM 802 C C . LYS A 1 97 ? -1.040 -11.174 -8.850 1.00 80.31 97 LYS A C 1
ATOM 804 O O . LYS A 1 97 ? -1.272 -11.936 -9.785 1.00 80.31 97 LYS A O 1
ATOM 809 N N . GLY A 1 98 ? -1.743 -11.191 -7.717 1.00 73.69 98 GLY A N 1
ATOM 810 C CA . GLY A 1 98 ? -2.694 -12.271 -7.426 1.00 73.69 98 GLY A CA 1
ATOM 811 C C . GLY A 1 98 ? -3.798 -11.917 -6.438 1.00 73.69 98 GLY A C 1
ATOM 812 O O . GLY A 1 98 ? -4.956 -12.248 -6.699 1.00 73.69 98 GLY A O 1
ATOM 813 N N . ASP A 1 99 ? -3.489 -11.167 -5.374 1.00 72.69 99 ASP A N 1
ATOM 814 C CA . ASP A 1 99 ? -4.443 -10.968 -4.265 1.00 72.69 99 ASP A CA 1
ATOM 815 C C . ASP A 1 99 ? -5.661 -10.104 -4.653 1.00 72.69 99 ASP A C 1
ATOM 817 O O . ASP A 1 99 ? -6.612 -9.968 -3.885 1.00 72.69 99 ASP A O 1
ATOM 821 N N . ARG A 1 100 ? -5.708 -9.573 -5.883 1.00 69.75 100 ARG A N 1
ATOM 822 C CA . ARG A 1 100 ? -6.927 -9.011 -6.495 1.00 69.75 100 ARG A CA 1
ATOM 823 C C . ARG A 1 100 ? -8.118 -9.973 -6.481 1.00 69.75 100 ARG A C 1
ATOM 825 O O . ARG A 1 100 ? -9.252 -9.509 -6.393 1.00 69.75 100 ARG A O 1
ATOM 832 N N . TYR A 1 101 ? -7.875 -11.282 -6.573 1.00 67.06 101 TYR A N 1
ATOM 833 C CA . TYR A 1 101 ? -8.918 -12.317 -6.593 1.00 67.06 101 TYR A CA 1
ATOM 834 C C . TYR A 1 101 ? -9.117 -13.013 -5.247 1.00 67.06 101 TYR A C 1
ATOM 836 O O . TYR A 1 101 ? -9.871 -13.981 -5.169 1.00 67.06 101 TYR A O 1
ATOM 844 N N . SER A 1 102 ? -8.506 -12.481 -4.190 1.00 68.62 102 SER A N 1
ATOM 845 C CA . SER A 1 102 ? -8.601 -12.959 -2.808 1.00 68.62 102 SER A CA 1
ATOM 846 C C . SER A 1 102 ? -10.048 -13.318 -2.417 1.00 68.62 102 SER A C 1
ATOM 848 O O . SER A 1 102 ? -10.315 -14.437 -1.987 1.00 68.62 102 SER A O 1
ATOM 850 N N . ASN A 1 103 ? -11.024 -12.445 -2.679 1.00 69.06 103 ASN A N 1
ATOM 851 C CA . ASN A 1 103 ? -12.433 -12.725 -2.360 1.00 69.06 103 ASN A CA 1
ATOM 852 C C . ASN A 1 103 ? -13.000 -13.979 -3.059 1.00 69.06 103 ASN A C 1
ATOM 854 O O . ASN A 1 103 ? -13.871 -14.645 -2.508 1.00 69.06 103 ASN A O 1
ATOM 858 N N . ILE A 1 104 ? -12.535 -14.300 -4.270 1.00 72.31 104 ILE A N 1
ATOM 859 C CA . ILE A 1 104 ? -12.940 -15.511 -4.999 1.00 72.31 104 ILE A CA 1
ATOM 860 C C . ILE A 1 104 ? -12.224 -16.724 -4.411 1.00 72.31 104 ILE A C 1
ATOM 862 O O . ILE A 1 104 ? -12.876 -17.735 -4.164 1.00 72.31 104 ILE A O 1
ATOM 866 N N . ASP A 1 105 ? -10.918 -16.611 -4.152 1.00 71.38 105 ASP A N 1
ATOM 867 C CA . ASP A 1 105 ? -10.104 -17.667 -3.540 1.00 71.38 105 ASP A CA 1
ATOM 868 C C . ASP A 1 105 ? -10.668 -18.107 -2.175 1.00 71.38 105 ASP A C 1
ATOM 870 O O . ASP A 1 105 ? -10.729 -19.307 -1.895 1.00 71.38 105 ASP A O 1
ATOM 874 N N . LEU A 1 106 ? -11.186 -17.154 -1.390 1.00 69.62 106 LEU A N 1
ATOM 875 C CA . LEU A 1 106 ? -11.921 -17.405 -0.148 1.00 69.62 106 LEU A CA 1
ATOM 876 C C . LEU A 1 106 ? -13.187 -18.250 -0.385 1.00 69.62 106 LEU A C 1
ATOM 878 O O . LEU A 1 106 ? -13.424 -19.228 0.320 1.00 69.62 106 LEU A O 1
ATOM 882 N N . ILE A 1 107 ? -13.993 -17.908 -1.396 1.00 75.50 107 ILE A N 1
ATOM 883 C CA . ILE A 1 107 ? -15.235 -18.632 -1.727 1.00 75.50 107 ILE A CA 1
ATOM 884 C C . ILE A 1 107 ? -14.935 -20.053 -2.221 1.00 75.50 107 ILE A C 1
ATOM 886 O O . ILE A 1 107 ? -15.675 -20.985 -1.905 1.00 75.50 107 ILE A O 1
ATOM 890 N N . VAL A 1 108 ? -13.849 -20.242 -2.976 1.00 78.50 108 VAL A N 1
ATOM 891 C CA . VAL A 1 108 ? -13.453 -21.559 -3.503 1.00 78.50 108 VAL A CA 1
ATOM 892 C C . VAL A 1 108 ? -12.592 -22.377 -2.534 1.00 78.50 108 VAL A C 1
ATOM 894 O O . VAL A 1 108 ? -12.071 -23.422 -2.921 1.00 78.50 108 VAL A O 1
ATOM 897 N N . ASN A 1 109 ? -12.477 -21.953 -1.268 1.00 65.06 109 ASN A N 1
ATOM 898 C CA . ASN A 1 109 ? -11.773 -22.677 -0.205 1.00 65.06 109 ASN A CA 1
ATOM 899 C C . ASN A 1 109 ? -10.293 -22.974 -0.521 1.00 65.06 109 ASN A C 1
ATOM 901 O O . ASN A 1 109 ? -9.749 -24.011 -0.116 1.00 65.06 109 ASN A O 1
ATOM 905 N N . LYS A 1 110 ? -9.605 -22.070 -1.230 1.00 68.12 110 LYS A N 1
ATOM 906 C CA . LYS A 1 110 ? -8.141 -22.150 -1.311 1.00 68.12 110 LYS A CA 1
ATOM 907 C C . LYS A 1 110 ? -7.549 -21.856 0.067 1.00 68.12 110 LYS A C 1
ATOM 909 O O . LYS A 1 110 ? -7.851 -20.836 0.671 1.00 68.12 110 LYS A O 1
ATOM 914 N N . ARG A 1 111 ? -6.715 -22.777 0.557 1.00 54.81 111 ARG A N 1
ATOM 915 C CA . ARG A 1 111 ? -6.175 -22.758 1.928 1.00 54.81 111 ARG A CA 1
ATOM 916 C C . ARG A 1 111 ? -4.980 -21.816 2.128 1.00 54.81 111 ARG A C 1
ATOM 918 O O . ARG A 1 111 ? -4.731 -21.442 3.264 1.00 54.81 111 ARG A O 1
ATOM 925 N N . ASP A 1 112 ? -4.310 -21.399 1.054 1.00 61.28 112 ASP A N 1
ATOM 926 C CA . ASP A 1 112 ? -3.182 -20.450 1.088 1.00 61.28 112 ASP A CA 1
ATOM 927 C C . ASP A 1 112 ? -3.654 -19.014 0.801 1.00 61.28 112 ASP A C 1
ATOM 929 O O . ASP A 1 112 ? -3.166 -18.340 -0.106 1.00 61.28 112 ASP A O 1
ATOM 933 N N . TYR A 1 113 ? -4.686 -18.581 1.525 1.00 65.38 113 TYR A N 1
ATOM 934 C CA . TYR A 1 113 ? -5.268 -17.248 1.402 1.00 65.38 113 TYR A CA 1
ATOM 935 C C . TYR A 1 113 ? -4.692 -16.319 2.474 1.00 65.38 113 TYR A C 1
ATOM 937 O O . TYR A 1 113 ? -4.923 -16.521 3.664 1.00 65.38 113 TYR A O 1
ATOM 945 N N . ASP A 1 114 ? -3.996 -15.278 2.033 1.00 74.25 114 ASP A N 1
ATOM 946 C CA . ASP A 1 114 ? -3.533 -14.173 2.869 1.00 74.25 114 ASP A CA 1
ATOM 947 C C . ASP A 1 114 ? -4.389 -12.932 2.556 1.00 74.25 114 ASP A C 1
ATOM 949 O O . ASP A 1 114 ? -4.262 -12.361 1.470 1.00 74.25 114 ASP A O 1
ATOM 953 N N . ASP A 1 115 ? -5.270 -12.501 3.474 1.00 85.06 115 ASP A N 1
ATOM 954 C CA . ASP A 1 115 ? -6.104 -11.305 3.256 1.00 85.06 115 ASP A CA 1
ATOM 955 C C . ASP A 1 115 ? -5.207 -10.052 3.144 1.00 85.06 115 ASP A C 1
ATOM 957 O O . ASP A 1 115 ? -4.562 -9.661 4.127 1.00 85.06 115 ASP A O 1
ATOM 961 N N . PRO A 1 116 ? -5.176 -9.360 1.987 1.00 89.06 116 PRO A N 1
ATOM 962 C CA . PRO A 1 116 ? -4.355 -8.165 1.826 1.00 89.06 116 PRO A CA 1
ATOM 963 C C . PRO A 1 116 ? -4.781 -7.023 2.761 1.00 89.06 116 PRO A C 1
ATOM 965 O O . PRO A 1 116 ? -3.958 -6.172 3.094 1.00 89.06 116 PRO A O 1
ATOM 968 N N . ILE A 1 117 ? -6.045 -6.984 3.202 1.00 91.62 117 ILE A N 1
ATOM 969 C CA . ILE A 1 117 ? -6.539 -6.004 4.178 1.00 91.62 117 ILE A CA 1
ATOM 970 C C . ILE A 1 117 ? -5.982 -6.307 5.564 1.00 91.62 117 ILE A C 1
ATOM 972 O O . ILE A 1 117 ? -5.555 -5.375 6.242 1.00 91.62 117 ILE A O 1
ATOM 976 N N . LYS A 1 118 ? -5.942 -7.580 5.966 1.00 91.06 118 LYS A N 1
ATOM 977 C CA . LYS A 1 118 ? -5.359 -7.997 7.246 1.00 91.06 118 LYS A CA 1
ATOM 978 C C . LYS A 1 118 ? -3.886 -7.636 7.317 1.00 91.06 118 LYS A C 1
ATOM 980 O O . LYS A 1 118 ? -3.470 -6.930 8.231 1.00 91.06 118 LYS A O 1
ATOM 985 N N . ILE A 1 119 ? -3.124 -8.022 6.293 1.00 92.44 119 ILE A N 1
ATOM 986 C CA . ILE A 1 119 ? -1.694 -7.705 6.214 1.00 92.44 119 ILE A CA 1
ATOM 987 C C . ILE A 1 119 ? -1.491 -6.189 6.231 1.00 92.44 119 ILE A C 1
ATOM 989 O O . ILE A 1 119 ? -0.650 -5.682 6.970 1.00 92.44 119 ILE A O 1
ATOM 993 N N . TRP A 1 120 ? -2.275 -5.434 5.456 1.00 94.56 120 TRP A N 1
ATOM 994 C CA . TRP A 1 120 ? -2.203 -3.974 5.479 1.00 94.56 120 TRP A CA 1
ATOM 995 C C . TRP A 1 120 ? -2.504 -3.398 6.864 1.00 94.56 120 TRP A C 1
ATOM 997 O O . TRP A 1 120 ? -1.814 -2.486 7.325 1.00 94.56 120 TRP A O 1
ATOM 1007 N N . TYR A 1 121 ? -3.528 -3.915 7.534 1.00 93.94 121 TYR A N 1
ATOM 1008 C CA . TYR A 1 121 ? -3.907 -3.455 8.856 1.00 93.94 121 TYR A CA 1
ATOM 1009 C C . TYR A 1 121 ? -2.765 -3.654 9.863 1.00 93.94 121 TYR A C 1
ATOM 1011 O O . TYR A 1 121 ? -2.328 -2.695 10.506 1.00 93.94 121 TYR A O 1
ATOM 1019 N N . GLU A 1 122 ? -2.231 -4.872 9.927 1.00 94.44 122 GLU A N 1
ATOM 1020 C CA . GLU A 1 122 ? -1.174 -5.271 10.858 1.00 94.44 122 GLU A CA 1
ATOM 1021 C C . GLU A 1 122 ? 0.153 -4.547 10.580 1.00 94.44 122 GLU A C 1
ATOM 1023 O O . GLU A 1 122 ? 0.790 -4.012 11.491 1.00 94.44 122 GLU A O 1
ATOM 1028 N N . GLU A 1 123 ? 0.560 -4.479 9.311 1.00 94.56 123 GLU A N 1
ATOM 1029 C CA . GLU A 1 123 ? 1.895 -4.021 8.921 1.00 94.56 123 GLU A CA 1
ATOM 1030 C C . GLU A 1 123 ? 1.985 -2.509 8.676 1.00 94.56 123 GLU A C 1
ATOM 1032 O O . GLU A 1 123 ? 3.063 -1.917 8.811 1.00 94.56 123 GLU A O 1
ATOM 1037 N N . VAL A 1 124 ? 0.868 -1.869 8.310 1.00 95.00 124 VAL A N 1
ATOM 1038 C CA . VAL A 1 124 ? 0.834 -0.464 7.875 1.00 95.00 124 VAL A CA 1
ATOM 1039 C C . VAL A 1 124 ? -0.048 0.389 8.778 1.00 95.00 124 VAL A C 1
ATOM 1041 O O . VAL A 1 124 ? 0.427 1.382 9.344 1.00 95.00 124 VAL A O 1
ATOM 1044 N N . ASP A 1 125 ? -1.319 0.025 8.954 1.00 93.50 125 ASP A N 1
ATOM 1045 C CA . ASP A 1 125 ? -2.253 0.861 9.715 1.00 93.50 125 ASP A CA 1
ATOM 1046 C C . ASP A 1 125 ? -1.871 0.940 11.197 1.00 93.50 125 ASP A C 1
ATOM 1048 O O . ASP A 1 125 ? -1.887 2.041 11.765 1.00 93.50 125 ASP A O 1
ATOM 1052 N N . LEU A 1 126 ? -1.499 -0.188 11.814 1.00 93.56 126 LEU A N 1
ATOM 1053 C CA . LEU A 1 126 ? -1.026 -0.222 13.199 1.00 93.56 126 LEU A CA 1
ATOM 1054 C C . LEU A 1 126 ? 0.295 0.526 13.361 1.00 93.56 126 LEU A C 1
ATOM 1056 O O . LEU A 1 126 ? 0.460 1.249 14.343 1.00 93.56 126 LEU A O 1
ATOM 1060 N N . TYR A 1 127 ? 1.212 0.441 12.392 1.00 94.94 127 TYR A N 1
ATOM 1061 C CA . TYR A 1 127 ? 2.448 1.224 12.423 1.00 94.94 127 TYR A CA 1
ATOM 1062 C C . TYR A 1 127 ? 2.143 2.726 12.480 1.00 94.94 127 TYR A C 1
ATOM 1064 O O . TYR A 1 127 ? 2.647 3.431 13.360 1.00 94.94 127 TYR A O 1
ATOM 1072 N N . PHE A 1 128 ? 1.284 3.232 11.591 1.00 93.31 128 PHE A N 1
ATOM 1073 C CA . PHE A 1 128 ? 0.935 4.652 11.582 1.00 93.31 128 PHE A CA 1
ATOM 1074 C C . PHE A 1 128 ? 0.123 5.065 12.806 1.00 93.31 128 PHE A C 1
ATOM 1076 O O . PHE A 1 128 ? 0.358 6.139 13.365 1.00 93.31 128 PHE A O 1
ATOM 1083 N N . TYR A 1 129 ? -0.804 4.220 13.259 1.00 92.12 129 TYR A N 1
ATOM 1084 C CA . TYR A 1 129 ? -1.546 4.473 14.487 1.00 92.12 129 TYR A CA 1
ATOM 1085 C C . TYR A 1 129 ? -0.603 4.569 15.688 1.00 92.12 129 TYR A C 1
ATOM 1087 O O . TYR A 1 129 ? -0.665 5.525 16.458 1.00 92.12 129 TYR A O 1
ATOM 1095 N N . ASN A 1 130 ? 0.326 3.630 15.828 1.00 94.31 130 ASN A N 1
ATOM 1096 C CA . ASN A 1 130 ? 1.217 3.577 16.975 1.00 94.31 130 ASN A CA 1
ATOM 1097 C C . ASN A 1 130 ? 2.232 4.719 16.981 1.00 94.31 130 ASN A C 1
ATOM 1099 O O . ASN A 1 130 ? 2.391 5.348 18.027 1.00 94.31 130 ASN A O 1
ATOM 1103 N N . ASN A 1 131 ? 2.818 5.044 15.827 1.00 93.94 131 ASN A N 1
ATOM 1104 C CA . ASN A 1 131 ? 3.950 5.967 15.744 1.00 93.94 131 ASN A CA 1
ATOM 1105 C C . ASN A 1 131 ? 3.575 7.414 15.391 1.00 93.94 131 ASN A C 1
ATOM 1107 O O . ASN A 1 131 ? 4.281 8.329 15.803 1.00 93.94 131 ASN A O 1
ATOM 1111 N N . LEU A 1 132 ? 2.495 7.651 14.633 1.00 92.94 132 LEU A N 1
ATOM 1112 C CA . LEU A 1 132 ? 2.156 8.995 14.132 1.00 92.94 132 LEU A CA 1
ATOM 1113 C C . LEU A 1 132 ? 0.906 9.604 14.774 1.00 92.94 132 LEU A C 1
ATOM 1115 O O . LEU A 1 132 ? 0.736 10.824 14.759 1.00 92.94 132 LEU A O 1
ATOM 1119 N N . VAL A 1 133 ? 0.007 8.789 15.333 1.00 93.31 133 VAL A N 1
ATOM 1120 C CA . VAL A 1 133 ? -1.189 9.308 16.008 1.00 93.31 133 VAL A CA 1
ATOM 1121 C C . VAL A 1 133 ? -0.841 9.697 17.442 1.00 93.31 133 VAL A C 1
ATOM 1123 O O . VAL A 1 133 ? -0.358 8.887 18.231 1.00 93.31 133 VAL A O 1
ATOM 1126 N N . THR A 1 134 ? -1.119 10.951 17.798 1.00 95.44 134 THR A N 1
ATOM 1127 C CA . THR A 1 134 ? -0.830 11.483 19.134 1.00 95.44 134 THR A CA 1
ATOM 1128 C C . THR A 1 134 ? -1.666 10.796 20.211 1.00 95.44 134 THR A C 1
ATOM 1130 O O . THR A 1 134 ? -2.828 10.455 19.983 1.00 95.44 134 THR A O 1
ATOM 1133 N N . LYS A 1 135 ? -1.108 10.671 21.424 1.00 95.38 135 LYS A N 1
ATOM 1134 C CA . LYS A 1 135 ? -1.812 10.092 22.581 1.00 95.38 135 LYS A CA 1
ATOM 1135 C C . LYS A 1 135 ? -3.176 10.749 22.813 1.00 95.38 135 LYS A C 1
ATOM 1137 O O . LYS A 1 135 ? -4.177 10.053 22.865 1.00 95.38 135 LYS A O 1
ATOM 1142 N N . ARG A 1 136 ? -3.237 12.086 22.788 1.00 95.69 136 ARG A N 1
ATOM 1143 C CA . ARG A 1 136 ? -4.492 12.849 22.917 1.00 95.69 136 ARG A CA 1
ATOM 1144 C C . ARG A 1 136 ? -5.570 12.399 21.926 1.00 95.69 136 ARG A C 1
ATOM 1146 O O . ARG A 1 136 ? -6.745 12.361 22.273 1.00 95.69 136 ARG A O 1
ATOM 1153 N N . LYS A 1 137 ? -5.190 12.103 20.680 1.00 94.38 137 LYS A N 1
ATOM 1154 C CA . LYS A 1 137 ? -6.142 11.658 19.659 1.00 94.38 137 LYS A CA 1
ATOM 1155 C C . LYS A 1 137 ? -6.594 10.217 19.903 1.00 94.38 137 LYS A C 1
ATOM 1157 O O . LYS A 1 137 ? -7.771 9.945 19.709 1.00 94.38 137 LYS A O 1
ATOM 1162 N N . LYS A 1 138 ? -5.698 9.335 20.358 1.00 94.19 138 LYS A N 1
ATOM 1163 C CA . LYS A 1 138 ? -6.038 7.958 20.761 1.00 94.19 138 LYS A CA 1
ATOM 1164 C C . LYS A 1 138 ? -7.000 7.944 21.947 1.00 94.19 138 LYS A C 1
ATOM 1166 O O . LYS A 1 138 ? -8.029 7.286 21.878 1.00 94.19 138 LYS A O 1
ATOM 1171 N N . ASP A 1 139 ? -6.700 8.733 22.977 1.00 95.81 139 ASP A N 1
ATOM 1172 C CA . ASP A 1 139 ? -7.532 8.849 24.178 1.00 95.81 139 ASP A CA 1
ATOM 1173 C C . ASP A 1 139 ? -8.932 9.361 23.821 1.00 95.81 139 ASP A C 1
ATOM 1175 O O . ASP A 1 139 ? -9.924 8.831 24.310 1.00 95.81 139 ASP A O 1
ATOM 1179 N N . LYS A 1 140 ? -9.022 10.338 22.906 1.00 95.44 140 LYS A N 1
ATOM 1180 C CA . LYS A 1 140 ? -10.311 10.814 22.397 1.00 95.44 140 LYS A CA 1
ATOM 1181 C C . LYS A 1 140 ? -11.091 9.720 21.662 1.00 95.44 140 LYS A C 1
ATOM 1183 O O . LYS A 1 140 ? -12.266 9.556 21.945 1.00 95.44 140 LYS A O 1
ATOM 1188 N N . ILE A 1 141 ? -10.455 8.987 20.743 1.00 92.44 141 ILE A N 1
ATOM 1189 C CA . ILE A 1 141 ? -11.115 7.892 20.006 1.00 92.44 141 ILE A CA 1
ATOM 1190 C C . ILE A 1 141 ? -11.677 6.859 20.985 1.00 92.44 141 ILE A C 1
ATOM 1192 O O . ILE A 1 141 ? -12.826 6.456 20.855 1.00 92.44 141 ILE A O 1
ATOM 1196 N N . LYS A 1 142 ? -10.890 6.489 22.001 1.00 94.56 142 LYS A N 1
ATOM 1197 C CA . LYS A 1 142 ? -11.323 5.543 23.028 1.00 94.56 142 LYS A CA 1
ATOM 1198 C C . LYS A 1 142 ? -12.491 6.081 23.858 1.00 94.56 142 LYS A C 1
ATOM 1200 O O . LYS A 1 142 ? -13.456 5.361 24.063 1.00 94.56 142 LYS A O 1
ATOM 1205 N N . ALA A 1 143 ? -12.421 7.333 24.309 1.00 95.25 143 ALA A N 1
ATOM 1206 C CA . ALA A 1 143 ? -13.499 7.944 25.085 1.00 95.25 143 ALA A CA 1
ATOM 1207 C C . ALA A 1 143 ? -14.803 8.047 24.277 1.00 95.25 143 ALA A C 1
ATOM 1209 O O . ALA A 1 143 ? -15.870 7.726 24.791 1.00 95.25 143 ALA A O 1
ATOM 1210 N N . ASP A 1 144 ? -14.716 8.449 23.006 1.00 95.12 144 ASP A N 1
ATOM 1211 C CA . ASP A 1 144 ? -15.877 8.530 22.116 1.00 95.12 144 ASP A CA 1
ATOM 1212 C C . ASP A 1 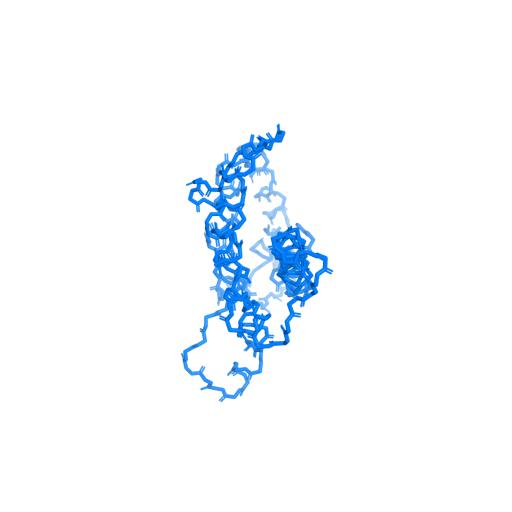144 ? -16.504 7.129 21.913 1.00 95.12 144 ASP A C 1
ATOM 1214 O O . ASP A 1 144 ? -17.725 6.993 21.964 1.00 95.12 144 ASP A O 1
ATOM 1218 N N . ALA A 1 145 ? -15.687 6.079 21.751 1.00 94.00 145 ALA A N 1
ATOM 1219 C CA . ALA A 1 145 ? -16.156 4.696 21.623 1.00 94.00 145 ALA A CA 1
ATOM 1220 C C . ALA A 1 145 ? -16.826 4.167 22.903 1.00 94.00 145 ALA A C 1
ATOM 1222 O O . ALA A 1 145 ? -17.886 3.551 22.822 1.00 94.00 145 ALA A O 1
ATOM 1223 N N . GLN A 1 146 ? -16.260 4.466 24.076 1.00 95.50 146 GLN A N 1
ATOM 1224 C CA . GLN A 1 146 ? -16.832 4.094 25.377 1.00 95.50 146 GLN A CA 1
ATOM 1225 C C . GLN A 1 146 ? -18.223 4.696 25.582 1.00 95.50 146 GLN A C 1
ATOM 1227 O O . GLN A 1 146 ? -19.150 3.994 25.974 1.00 95.50 146 GLN A O 1
ATOM 1232 N N . ILE A 1 147 ? -18.398 5.977 25.240 1.00 95.56 147 ILE A N 1
ATOM 1233 C CA . ILE A 1 147 ? -19.703 6.649 25.325 1.00 95.56 147 ILE A CA 1
ATOM 1234 C C . ILE A 1 147 ? -20.735 5.959 24.420 1.00 95.56 147 ILE A C 1
ATOM 1236 O O . ILE A 1 147 ? -21.889 5.797 24.812 1.00 95.56 147 ILE A O 1
ATOM 1240 N N . ILE A 1 148 ? -20.341 5.544 23.211 1.00 93.56 148 ILE A N 1
ATOM 1241 C CA . ILE A 1 148 ? -21.233 4.798 22.311 1.00 93.56 148 ILE A CA 1
ATOM 1242 C C . ILE A 1 148 ? -21.601 3.438 22.918 1.00 93.56 148 ILE A C 1
ATOM 1244 O O . ILE A 1 148 ? -22.777 3.071 22.887 1.00 93.56 148 ILE A O 1
ATOM 1248 N N . GLY A 1 149 ? -20.622 2.718 23.474 1.00 93.44 149 GLY A N 1
ATOM 1249 C CA . GLY A 1 149 ? -20.831 1.446 24.167 1.00 93.44 149 GLY A CA 1
ATOM 1250 C C . GLY A 1 149 ? -21.872 1.575 25.277 1.00 93.44 149 GLY A C 1
ATOM 1251 O O . GLY A 1 149 ? -22.919 0.933 25.221 1.00 93.44 149 GLY A O 1
ATOM 1252 N N . GLU A 1 150 ? -21.655 2.505 26.210 1.00 93.62 150 GLU A N 1
ATOM 1253 C CA . GLU A 1 150 ? -22.560 2.763 27.339 1.00 93.62 150 GLU A CA 1
ATOM 1254 C C . GLU A 1 150 ? -23.995 3.103 26.900 1.00 93.62 150 GLU A C 1
ATOM 1256 O O . GLU A 1 150 ? -24.960 2.682 27.541 1.00 93.62 150 GLU A O 1
ATOM 1261 N N . LEU A 1 151 ? -24.153 3.857 25.807 1.00 93.75 151 LEU A N 1
ATOM 1262 C CA . LEU A 1 151 ? -25.464 4.276 25.307 1.00 93.75 151 LEU A CA 1
ATOM 1263 C C . LEU A 1 151 ? -26.205 3.179 24.535 1.00 93.75 151 LEU A C 1
ATOM 1265 O O . LEU A 1 151 ? -27.437 3.144 24.564 1.00 93.75 151 LEU A O 1
ATOM 1269 N N . LEU A 1 152 ? -25.487 2.335 23.789 1.00 93.50 152 LEU A N 1
ATOM 1270 C CA . LEU A 1 152 ? -26.101 1.437 22.812 1.00 93.50 152 LEU A CA 1
ATOM 1271 C C . LEU A 1 152 ? -26.117 -0.029 23.240 1.00 93.50 152 LEU A C 1
ATOM 1273 O O . LEU A 1 152 ? -27.094 -0.712 22.933 1.00 93.50 152 LEU A O 1
ATOM 1277 N N . GLU A 1 153 ? -25.101 -0.524 23.948 1.00 91.00 153 GLU A N 1
ATOM 1278 C CA . GLU A 1 153 ? -24.994 -1.944 24.326 1.00 91.00 153 GLU A CA 1
ATOM 1279 C C . GLU A 1 153 ? -26.229 -2.519 25.038 1.00 91.00 153 GLU A C 1
ATOM 1281 O O . GLU A 1 153 ? -26.589 -3.660 24.742 1.00 91.00 153 GLU A O 1
ATOM 1286 N N . PRO A 1 154 ? -26.955 -1.774 25.900 1.00 92.81 154 PRO A N 1
ATOM 1287 C CA . PRO A 1 154 ? -28.182 -2.291 26.511 1.00 92.81 154 PRO A CA 1
ATOM 1288 C C . PRO A 1 154 ? -29.318 -2.572 25.513 1.00 92.81 154 PRO A C 1
ATOM 1290 O O . PRO A 1 154 ? -30.289 -3.249 25.854 1.00 92.81 154 PRO A O 1
ATOM 1293 N N . HIS A 1 155 ? -29.241 -2.016 24.303 1.00 93.00 155 HIS A N 1
ATOM 1294 C CA . HIS A 1 155 ? -30.330 -2.000 23.328 1.00 93.00 155 HIS A CA 1
ATOM 1295 C C . HIS A 1 155 ? -29.988 -2.681 22.003 1.00 93.00 155 HIS A C 1
ATOM 1297 O O . HIS A 1 155 ? -30.904 -3.019 21.250 1.00 93.00 155 HIS A O 1
ATOM 1303 N N . ILE A 1 156 ? -28.704 -2.882 21.698 1.00 92.50 156 ILE A N 1
ATOM 1304 C CA . ILE A 1 156 ? -28.259 -3.462 20.430 1.00 92.50 156 ILE A CA 1
ATOM 1305 C C . ILE A 1 156 ? -27.268 -4.600 20.651 1.00 92.50 156 ILE A C 1
ATOM 1307 O O . ILE A 1 156 ? -26.488 -4.604 21.596 1.00 92.50 156 ILE A O 1
ATOM 1311 N N . HIS A 1 157 ? -27.260 -5.542 19.712 1.00 90.25 157 HIS A N 1
ATOM 1312 C CA . HIS A 1 157 ? -26.216 -6.551 19.605 1.00 90.25 157 HIS A CA 1
ATOM 1313 C C . HIS A 1 157 ? -25.424 -6.315 18.321 1.00 90.25 157 HIS A C 1
ATOM 1315 O O . HIS A 1 157 ? -26.013 -6.161 17.248 1.00 90.25 157 HIS A O 1
ATOM 1321 N N . VAL A 1 158 ? -24.097 -6.296 18.425 1.00 91.62 158 VAL A N 1
ATOM 1322 C CA . VAL A 1 158 ? -23.203 -6.167 17.275 1.00 91.62 158 VAL A CA 1
ATOM 1323 C C . VAL A 1 158 ? -22.619 -7.531 16.949 1.00 91.62 158 VAL A C 1
ATOM 1325 O O . VAL A 1 158 ? -22.223 -8.282 17.833 1.00 91.62 158 VAL A O 1
ATOM 1328 N N . ARG A 1 159 ? -22.556 -7.858 15.660 1.00 92.44 159 ARG A N 1
ATOM 1329 C CA . ARG A 1 159 ? -21.812 -9.016 15.172 1.00 92.44 159 ARG A CA 1
ATOM 1330 C C . ARG A 1 159 ? -21.164 -8.670 13.845 1.00 92.44 159 ARG A C 1
ATOM 1332 O O . ARG A 1 159 ? -21.833 -8.628 12.815 1.00 92.44 159 ARG A O 1
ATOM 1339 N N . HIS A 1 160 ? -19.865 -8.415 13.883 1.00 91.62 160 HIS A N 1
ATOM 1340 C CA . HIS A 1 160 ? -19.057 -8.144 12.702 1.00 91.62 160 HIS A CA 1
ATOM 1341 C C . HIS A 1 160 ? -17.675 -8.795 12.840 1.00 91.62 160 HIS A C 1
ATOM 1343 O O . HIS A 1 160 ? -17.333 -9.359 13.876 1.00 91.62 160 HIS A O 1
ATOM 1349 N N . THR A 1 161 ? -16.887 -8.717 11.778 1.00 90.56 161 THR A N 1
ATOM 1350 C CA . THR A 1 161 ? -15.484 -9.129 11.728 1.00 90.56 161 THR A CA 1
ATOM 1351 C C . THR A 1 161 ? -14.606 -7.913 11.431 1.00 90.56 161 THR A C 1
ATOM 1353 O O . THR A 1 161 ? -14.945 -7.141 10.530 1.00 90.56 161 THR A O 1
ATOM 1356 N N . SER A 1 162 ? -13.524 -7.721 12.180 1.00 90.81 162 SER A N 1
ATOM 1357 C CA . SER A 1 162 ? -12.542 -6.640 12.003 1.00 90.81 162 SER A CA 1
ATOM 1358 C C . SER A 1 162 ? -11.622 -6.871 10.792 1.00 90.81 162 SER A C 1
ATOM 1360 O O . SER A 1 162 ? -11.758 -7.842 10.039 1.00 90.81 162 SER A O 1
ATOM 1362 N N . GLU A 1 163 ? -10.684 -5.949 10.566 1.00 89.19 163 GLU A N 1
ATOM 1363 C CA . GLU A 1 163 ? -9.647 -6.060 9.539 1.00 89.19 163 GLU A CA 1
ATOM 1364 C C . GLU A 1 163 ? -8.684 -7.233 9.776 1.00 89.19 163 GLU A C 1
ATOM 1366 O O . GLU A 1 163 ? -8.235 -7.830 8.803 1.00 89.19 163 GLU A O 1
ATOM 1371 N N . ASP A 1 164 ? -8.413 -7.596 11.031 1.00 88.56 164 ASP A N 1
ATOM 1372 C CA . ASP A 1 164 ? -7.570 -8.736 11.428 1.00 88.56 164 ASP A CA 1
ATOM 1373 C C . ASP A 1 164 ? -8.346 -10.051 11.615 1.00 88.56 164 ASP A C 1
ATOM 1375 O O . ASP A 1 164 ? -7.817 -11.027 12.146 1.00 88.56 164 ASP A O 1
ATOM 1379 N N . GLU A 1 165 ? -9.595 -10.089 11.143 1.00 86.06 165 GLU A N 1
ATOM 1380 C CA . GLU A 1 165 ? -10.508 -11.237 11.215 1.00 86.06 165 GLU A CA 1
ATOM 1381 C C . GLU A 1 165 ? -11.011 -11.579 12.629 1.00 86.06 165 GLU A C 1
ATOM 1383 O O . GLU A 1 165 ? -11.746 -12.556 12.806 1.00 86.06 165 GLU A O 1
ATOM 1388 N N . ALA A 1 166 ? -10.695 -10.756 13.631 1.00 89.06 166 ALA A N 1
ATOM 1389 C CA . ALA A 1 166 ? -11.257 -10.885 14.966 1.00 89.06 166 ALA A CA 1
ATOM 1390 C C . ALA A 1 166 ? -12.767 -10.571 14.980 1.00 89.06 166 ALA A C 1
ATOM 1392 O O . ALA A 1 166 ? -13.310 -9.830 14.156 1.00 89.06 166 ALA A O 1
ATOM 1393 N N . GLY A 1 167 ? -13.480 -11.174 15.930 1.00 91.44 167 GLY A N 1
ATOM 1394 C CA . GLY A 1 167 ? -14.898 -10.893 16.137 1.00 91.44 167 GLY A CA 1
ATOM 1395 C C . GLY A 1 167 ? -15.100 -9.538 16.812 1.00 91.44 167 GLY A C 1
ATOM 1396 O O . GLY A 1 167 ? -14.497 -9.271 17.845 1.00 91.44 167 GLY A O 1
ATOM 1397 N N . ILE A 1 168 ? -15.997 -8.720 16.264 1.00 93.00 168 ILE A N 1
ATOM 1398 C CA . ILE A 1 168 ? -16.525 -7.511 16.902 1.00 93.00 168 ILE A CA 1
ATOM 1399 C C . ILE A 1 168 ? -17.934 -7.840 17.397 1.00 93.00 168 ILE A C 1
ATOM 1401 O O . ILE A 1 168 ? -18.833 -8.097 16.587 1.00 93.00 168 ILE A O 1
ATOM 1405 N N . THR A 1 169 ? -18.115 -7.861 18.717 1.00 93.88 169 THR A N 1
ATOM 1406 C CA . THR A 1 169 ? -19.356 -8.328 19.365 1.00 93.88 169 THR A CA 1
ATOM 1407 C C . THR A 1 169 ? -20.088 -7.271 20.189 1.00 93.88 169 THR A C 1
ATOM 1409 O O . THR A 1 169 ? -21.181 -7.527 20.691 1.00 93.88 169 THR A O 1
ATOM 1412 N N . ASP A 1 170 ? -19.503 -6.086 20.325 1.00 92.19 170 ASP A N 1
ATOM 1413 C CA . ASP A 1 170 ? -20.009 -4.988 21.145 1.00 92.19 170 ASP A CA 1
ATOM 1414 C C . ASP A 1 170 ? -19.896 -3.645 20.409 1.00 92.19 170 ASP A C 1
ATOM 1416 O O . ASP A 1 170 ? -19.218 -3.518 19.381 1.00 92.19 170 ASP A O 1
ATOM 1420 N N . ALA A 1 171 ? -20.652 -2.658 20.893 1.00 90.94 171 ALA A N 1
ATOM 1421 C CA . ALA A 1 171 ? -20.779 -1.364 20.232 1.00 90.94 171 ALA A CA 1
ATOM 1422 C C . ALA A 1 171 ? -19.559 -0.463 20.472 1.00 90.94 171 ALA A C 1
ATOM 1424 O O . ALA A 1 171 ? -19.252 0.359 19.604 1.00 90.94 171 ALA A O 1
ATOM 1425 N N . GLU A 1 172 ? -18.845 -0.634 21.592 1.00 92.06 172 GLU A N 1
ATOM 1426 C CA . GLU A 1 172 ? -17.584 0.067 21.853 1.00 92.06 172 GLU A CA 1
ATOM 1427 C C . GLU A 1 172 ? -16.529 -0.319 20.807 1.00 92.06 172 GLU A C 1
ATOM 1429 O O . GLU A 1 172 ? -16.044 0.547 20.078 1.00 92.06 172 GLU A O 1
ATOM 1434 N N . ASN A 1 173 ? -16.231 -1.612 20.650 1.00 89.62 173 ASN A N 1
ATOM 1435 C CA . ASN A 1 173 ? -15.243 -2.106 19.689 1.00 89.62 173 ASN A CA 1
ATOM 1436 C C . ASN A 1 173 ? -15.630 -1.792 18.240 1.00 89.62 173 ASN A C 1
ATOM 1438 O O . ASN A 1 173 ? -14.762 -1.519 17.415 1.00 89.62 173 ASN A O 1
ATOM 1442 N N . ALA A 1 174 ? -16.927 -1.769 17.922 1.00 88.88 174 ALA A N 1
ATOM 1443 C CA . ALA A 1 174 ? -17.400 -1.331 16.611 1.00 88.88 174 ALA A CA 1
ATOM 1444 C C . ALA A 1 174 ? -17.164 0.169 16.349 1.00 88.88 174 ALA A C 1
ATOM 1446 O O . ALA A 1 174 ? -17.129 0.602 15.195 1.00 88.88 174 ALA A O 1
ATOM 1447 N N . SER A 1 175 ? -17.013 0.974 17.397 1.00 89.00 175 SER A N 1
ATOM 1448 C CA . SER A 1 175 ? -16.861 2.429 17.296 1.00 89.00 175 SER A CA 1
ATOM 1449 C C . SER A 1 175 ? -15.402 2.899 17.256 1.00 89.00 175 SER A C 1
ATOM 1451 O O . SER A 1 175 ? -15.165 4.099 17.080 1.00 89.00 175 SER A O 1
ATOM 1453 N N . LEU A 1 176 ? -14.441 1.978 17.394 1.00 85.69 176 LEU A N 1
ATOM 1454 C CA . LEU A 1 176 ? -12.999 2.227 17.254 1.00 85.69 176 LEU A CA 1
ATOM 1455 C C . LEU A 1 176 ? -12.575 2.364 15.776 1.00 85.69 176 LEU A C 1
ATOM 1457 O O . LEU A 1 176 ? -11.740 3.262 15.490 1.00 85.69 176 LEU A O 1
#

Secondary structure (DSSP, 8-state):
--SSGGGHHHHHHHHHHHHHHHHHHHHHHHHHHHHHHTTTPPP-HHIIIIII-S-HHHHHHHHHHHHHHTT---SS-S---SHHHHHHHHHHHHHHHTGGGHHHHHHTT-S----HHHHHIIIIIHHHHHHHS-HHHHHHHHHHHHHHHHHHTTT----EE-TTS-EE-SHHHHT-